Protein AF-A0AAU9MMY8-F1 (afdb_monomer_lite)

Structure (mmCIF, N/CA/C/O backbone):
data_AF-A0AAU9MMY8-F1
#
_entry.id   AF-A0AAU9MMY8-F1
#
loop_
_atom_site.group_PDB
_atom_site.id
_atom_site.type_symbol
_atom_site.label_atom_id
_atom_site.label_alt_id
_atom_site.label_comp_id
_atom_site.label_asym_id
_atom_site.label_entity_id
_atom_site.label_seq_id
_atom_site.pdbx_PDB_ins_code
_atom_site.Cartn_x
_atom_site.Cartn_y
_atom_site.Cartn_z
_atom_site.occupancy
_atom_site.B_iso_or_equiv
_atom_site.auth_seq_id
_atom_site.auth_comp_id
_atom_site.auth_asym_id
_atom_site.auth_atom_id
_atom_site.pdbx_PDB_model_num
ATOM 1 N N . MET A 1 1 ? -18.491 -15.511 1.803 1.00 40.28 1 MET A N 1
ATOM 2 C CA . MET A 1 1 ? -17.549 -16.227 0.909 1.00 40.28 1 MET A CA 1
ATOM 3 C C . MET A 1 1 ? -16.125 -15.840 1.290 1.00 40.28 1 MET A C 1
ATOM 5 O O . MET A 1 1 ? -15.874 -14.655 1.456 1.00 40.28 1 MET A O 1
ATOM 9 N N . LYS A 1 2 ? -15.199 -16.791 1.487 1.00 45.03 2 LYS A N 1
ATOM 10 C CA . LYS A 1 2 ? -13.774 -16.452 1.657 1.00 45.03 2 LYS A CA 1
ATOM 11 C C . LYS A 1 2 ? -13.242 -16.010 0.292 1.00 45.03 2 LYS A C 1
ATOM 13 O O . LYS A 1 2 ? -13.247 -16.814 -0.635 1.00 45.03 2 LYS A O 1
ATOM 18 N N . ALA A 1 3 ? -12.822 -14.752 0.159 1.00 51.84 3 ALA A N 1
ATOM 19 C CA . ALA A 1 3 ? -12.081 -14.312 -1.018 1.00 51.84 3 ALA A CA 1
ATOM 20 C C . ALA A 1 3 ? -10.864 -15.229 -1.186 1.00 51.84 3 ALA A C 1
ATOM 22 O O . ALA A 1 3 ? -10.091 -15.393 -0.241 1.00 51.84 3 ALA A O 1
ATOM 23 N N . ASN A 1 4 ? -10.718 -15.870 -2.345 1.00 52.66 4 ASN A N 1
ATOM 24 C CA . ASN A 1 4 ? -9.571 -16.726 -2.619 1.00 52.66 4 ASN A CA 1
ATOM 25 C C . ASN A 1 4 ? -8.340 -15.842 -2.874 1.00 52.66 4 ASN A C 1
ATOM 27 O O . ASN A 1 4 ? -8.002 -15.522 -4.012 1.00 52.66 4 ASN A O 1
ATOM 31 N N . THR A 1 5 ? -7.702 -15.403 -1.791 1.00 58.19 5 THR A N 1
ATOM 32 C CA . THR A 1 5 ? -6.526 -14.523 -1.784 1.00 58.19 5 THR A CA 1
ATOM 33 C C . THR A 1 5 ? -5.255 -15.200 -2.302 1.00 58.19 5 THR A C 1
ATOM 35 O O . THR A 1 5 ? -4.274 -14.516 -2.553 1.00 58.19 5 THR A O 1
ATOM 38 N N . ASN A 1 6 ? -5.269 -16.514 -2.555 1.0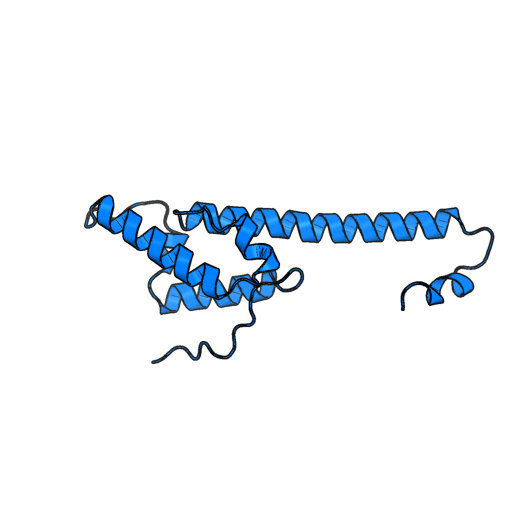0 58.59 6 ASN A N 1
ATOM 39 C CA . ASN A 1 6 ? -4.101 -17.284 -3.010 1.00 58.59 6 ASN A CA 1
ATOM 40 C C . ASN A 1 6 ? -3.665 -16.990 -4.464 1.00 58.59 6 ASN A C 1
ATOM 42 O O . ASN A 1 6 ? -2.755 -17.637 -4.971 1.00 58.59 6 ASN A O 1
ATOM 46 N N . ARG A 1 7 ? -4.323 -16.056 -5.168 1.00 66.38 7 ARG A N 1
ATOM 47 C CA . ARG A 1 7 ? -4.072 -15.737 -6.590 1.00 66.38 7 ARG A CA 1
ATOM 48 C C . ARG A 1 7 ? -3.499 -14.345 -6.850 1.00 66.38 7 ARG A C 1
ATOM 50 O O . ARG A 1 7 ? -3.275 -13.990 -8.015 1.00 66.38 7 ARG A O 1
ATOM 57 N N . ILE A 1 8 ? -3.319 -13.525 -5.818 1.00 78.69 8 ILE A N 1
ATOM 58 C CA . ILE A 1 8 ? -2.697 -12.219 -6.008 1.00 78.69 8 ILE A CA 1
ATOM 59 C C . ILE A 1 8 ? -1.179 -12.368 -5.874 1.00 78.69 8 ILE A C 1
ATOM 61 O O . ILE A 1 8 ? -0.671 -12.969 -4.933 1.00 78.69 8 ILE A O 1
ATOM 65 N N . VAL A 1 9 ? -0.474 -11.881 -6.890 1.00 85.75 9 VAL A N 1
ATOM 66 C CA . VAL A 1 9 ? 0.988 -11.814 -6.910 1.00 85.75 9 VAL A CA 1
ATOM 67 C C . VAL A 1 9 ? 1.378 -10.550 -6.162 1.00 85.75 9 VAL A C 1
ATOM 69 O O . VAL A 1 9 ? 0.690 -9.540 -6.308 1.00 85.75 9 VAL A O 1
ATOM 72 N N . ASN A 1 10 ? 2.457 -10.590 -5.388 1.00 91.56 10 ASN A N 1
ATOM 73 C CA . ASN A 1 10 ? 2.972 -9.395 -4.733 1.00 91.56 10 ASN A CA 1
ATOM 74 C C . ASN A 1 10 ? 3.335 -8.308 -5.751 1.00 91.56 10 ASN A C 1
ATOM 76 O O . ASN A 1 10 ? 3.705 -8.583 -6.897 1.00 91.56 10 ASN A O 1
ATOM 80 N N . LEU A 1 11 ? 3.197 -7.057 -5.326 1.00 90.62 11 LEU A N 1
ATOM 81 C CA . LEU A 1 11 ? 3.577 -5.898 -6.109 1.00 90.62 11 LEU A CA 1
ATOM 82 C C . LEU A 1 11 ? 5.089 -5.883 -6.301 1.00 90.62 11 LEU A C 1
ATOM 84 O O . LEU A 1 11 ? 5.832 -5.850 -5.323 1.00 90.62 11 LEU A O 1
ATOM 88 N N . ASN A 1 12 ? 5.496 -5.822 -7.563 1.00 86.00 12 ASN A N 1
ATOM 89 C CA . ASN A 1 12 ? 6.876 -5.716 -7.993 1.00 86.00 12 ASN A CA 1
ATOM 90 C C . ASN A 1 12 ? 7.030 -4.633 -9.069 1.00 86.00 12 ASN A C 1
ATOM 92 O O . ASN A 1 12 ? 6.056 -4.051 -9.550 1.00 86.00 12 ASN A O 1
ATOM 96 N N . GLY A 1 13 ? 8.274 -4.416 -9.504 1.00 81.44 13 GLY A N 1
ATOM 97 C CA . GLY A 1 13 ? 8.665 -3.373 -10.455 1.00 81.44 13 GLY A CA 1
ATOM 98 C C . GLY A 1 13 ? 7.904 -3.321 -11.789 1.00 81.44 13 GLY A C 1
ATOM 99 O O . GLY A 1 13 ? 7.940 -2.275 -12.437 1.00 81.44 13 GLY A O 1
ATOM 100 N N . SER A 1 14 ? 7.226 -4.394 -12.210 1.00 83.81 14 SER A N 1
ATOM 101 C CA . SER A 1 14 ? 6.602 -4.499 -13.537 1.00 83.81 14 SER A CA 1
ATOM 102 C C . SER A 1 14 ? 5.087 -4.715 -13.519 1.00 83.81 14 SER A C 1
ATOM 104 O O . SER A 1 14 ? 4.436 -4.465 -14.533 1.00 83.81 14 SER A O 1
ATOM 106 N N . ASN A 1 15 ? 4.493 -5.136 -12.398 1.00 88.94 15 ASN A N 1
ATOM 107 C CA . ASN A 1 15 ? 3.096 -5.587 -12.365 1.00 88.94 15 ASN A CA 1
ATOM 108 C C . ASN A 1 15 ? 2.096 -4.587 -11.749 1.00 88.94 15 ASN A C 1
ATOM 110 O O . ASN A 1 15 ? 0.931 -4.944 -11.556 1.00 88.94 15 ASN A O 1
ATOM 114 N N . TYR A 1 16 ? 2.504 -3.337 -11.491 1.00 90.06 16 TYR A N 1
ATOM 115 C CA . TYR A 1 16 ? 1.698 -2.350 -10.754 1.00 90.06 16 TYR A CA 1
ATOM 116 C C . TYR A 1 16 ? 0.266 -2.167 -11.268 1.00 90.06 16 TYR A C 1
ATOM 118 O O . TYR A 1 16 ? -0.655 -2.132 -10.461 1.00 90.06 16 TYR A O 1
ATOM 126 N N . GLN A 1 17 ? 0.042 -2.085 -12.585 1.00 87.88 17 GLN A N 1
ATOM 127 C CA . GLN A 1 17 ? -1.307 -1.856 -13.130 1.00 87.88 17 GLN A CA 1
ATOM 128 C C . GLN A 1 17 ? -2.265 -3.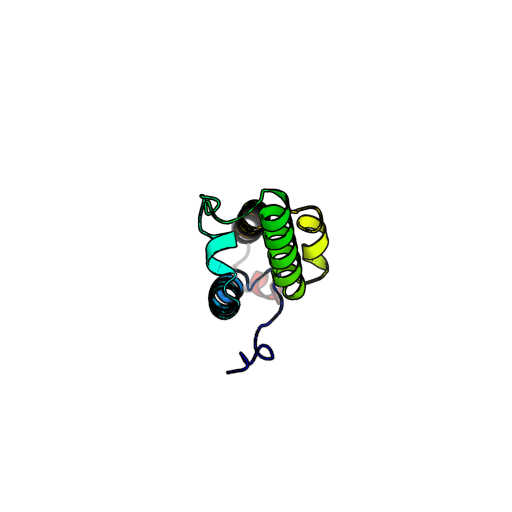016 -12.821 1.00 87.88 17 GLN A C 1
ATOM 130 O O . GLN A 1 17 ? -3.391 -2.798 -12.377 1.00 87.88 17 GLN A O 1
ATOM 135 N N . VAL A 1 18 ? -1.798 -4.256 -12.994 1.00 89.69 18 VAL A N 1
ATOM 136 C CA . VAL A 1 18 ? -2.588 -5.462 -12.702 1.00 89.69 18 VAL A CA 1
ATOM 137 C C . VAL A 1 18 ? -2.773 -5.629 -11.197 1.00 89.69 18 VAL A C 1
ATOM 139 O O . VAL A 1 18 ? -3.871 -5.939 -10.735 1.00 89.69 18 VAL A O 1
ATOM 142 N N . TRP A 1 19 ? -1.705 -5.409 -10.426 1.00 92.44 19 TRP A N 1
ATOM 143 C CA . TRP A 1 19 ? -1.754 -5.468 -8.970 1.00 92.44 19 TRP A CA 1
ATOM 144 C C . TRP A 1 19 ? -2.741 -4.448 -8.401 1.00 92.44 19 TRP A C 1
ATOM 146 O O . TRP A 1 19 ? -3.546 -4.799 -7.543 1.00 92.44 19 TRP A O 1
ATOM 156 N N . ARG A 1 20 ? -2.732 -3.213 -8.917 1.00 90.62 20 ARG A N 1
ATOM 157 C CA . ARG A 1 20 ? -3.607 -2.128 -8.467 1.00 90.62 20 ARG A CA 1
ATOM 158 C C . ARG A 1 20 ? -5.080 -2.510 -8.598 1.00 90.62 20 ARG A C 1
ATOM 160 O O . ARG A 1 20 ? -5.804 -2.363 -7.621 1.00 90.62 20 ARG A O 1
ATOM 167 N N . GLY A 1 21 ? -5.498 -3.029 -9.755 1.00 89.75 21 GLY A N 1
ATOM 168 C CA . GLY A 1 21 ? -6.883 -3.471 -9.960 1.00 89.75 21 GLY A CA 1
ATOM 169 C C . GLY A 1 21 ? -7.286 -4.581 -8.986 1.00 89.75 21 GLY A C 1
ATOM 170 O O . GLY A 1 21 ? -8.274 -4.456 -8.272 1.00 89.75 21 GLY A O 1
ATOM 171 N N . LYS A 1 22 ? -6.450 -5.620 -8.847 1.00 91.12 22 LYS A N 1
ATOM 172 C CA . LYS A 1 22 ? -6.711 -6.715 -7.893 1.00 91.12 22 LYS A CA 1
ATOM 173 C C . LYS A 1 22 ? -6.747 -6.242 -6.436 1.00 91.12 22 LYS A C 1
ATOM 175 O O . LYS A 1 22 ? -7.495 -6.787 -5.627 1.00 91.12 22 LYS A O 1
ATOM 180 N N . MET A 1 23 ? -5.915 -5.265 -6.079 1.00 91.56 23 MET A N 1
ATOM 181 C CA . MET A 1 23 ? -5.895 -4.694 -4.734 1.00 91.56 23 MET A CA 1
ATOM 182 C C . MET A 1 23 ? -7.169 -3.910 -4.441 1.00 91.56 23 MET A C 1
ATOM 184 O O . MET A 1 23 ? -7.703 -4.008 -3.341 1.00 91.56 23 MET A O 1
ATOM 188 N N . GLU A 1 24 ? -7.678 -3.172 -5.425 1.00 90.06 24 GLU A N 1
ATOM 189 C CA . GLU A 1 24 ? -8.947 -2.457 -5.326 1.00 90.06 24 GLU A CA 1
ATOM 190 C C . GLU A 1 24 ? -10.111 -3.421 -5.057 1.00 90.06 24 GLU A C 1
ATOM 192 O O . GLU A 1 24 ? -10.835 -3.234 -4.077 1.00 90.06 24 GLU A O 1
ATOM 197 N N . ASP A 1 25 ? -10.194 -4.525 -5.807 1.00 90.06 25 ASP A N 1
ATOM 198 C CA . ASP A 1 25 ? -11.193 -5.580 -5.584 1.00 90.06 25 ASP A CA 1
ATOM 199 C C . ASP A 1 25 ? -11.108 -6.164 -4.162 1.00 90.06 25 ASP A C 1
ATOM 201 O O . ASP A 1 25 ? -12.116 -6.351 -3.478 1.00 90.06 25 ASP A O 1
ATOM 205 N N . LEU A 1 26 ? -9.893 -6.432 -3.668 1.00 89.94 26 LEU A N 1
ATOM 206 C CA . LEU A 1 26 ? -9.693 -6.959 -2.315 1.00 89.94 26 LEU A CA 1
ATOM 207 C C . LEU A 1 26 ? -10.093 -5.963 -1.226 1.00 89.94 26 LEU A C 1
ATOM 209 O O . LEU A 1 26 ? -10.625 -6.376 -0.195 1.00 89.94 26 LEU A O 1
ATOM 213 N N . LEU A 1 27 ? -9.824 -4.673 -1.427 1.00 90.31 27 LEU A N 1
ATOM 214 C CA . LEU A 1 27 ? -10.226 -3.629 -0.488 1.00 90.31 27 LEU A CA 1
ATOM 215 C C . LEU A 1 27 ? -11.750 -3.497 -0.430 1.00 90.31 27 LEU A C 1
ATOM 217 O O . LEU A 1 27 ? -12.283 -3.299 0.661 1.00 90.31 27 LEU A O 1
ATOM 221 N N . TYR A 1 28 ? -12.448 -3.672 -1.554 1.00 87.44 28 TYR A N 1
ATOM 222 C CA . TYR A 1 28 ? -13.909 -3.758 -1.583 1.00 87.44 28 TYR A CA 1
ATOM 223 C C . TYR A 1 28 ? -14.433 -4.958 -0.797 1.00 87.44 28 TYR A C 1
ATOM 225 O O . TYR A 1 28 ? -15.269 -4.791 0.081 1.00 87.44 28 TYR A O 1
ATOM 233 N N . VAL A 1 29 ? -13.895 -6.158 -1.036 1.00 87.88 29 VAL A N 1
ATOM 234 C CA . VAL A 1 29 ? -14.351 -7.380 -0.343 1.00 87.88 29 VAL A CA 1
ATOM 235 C C . VAL A 1 29 ? -14.073 -7.347 1.168 1.00 87.88 29 VAL A C 1
ATOM 237 O O . VAL A 1 29 ? -14.693 -8.081 1.936 1.00 87.88 29 VAL A O 1
ATOM 240 N N . LYS A 1 30 ? -13.118 -6.525 1.612 1.00 85.88 30 LYS A N 1
ATOM 241 C CA . LYS A 1 30 ? -12.777 -6.332 3.029 1.00 85.88 30 LYS A CA 1
ATOM 242 C C . LYS A 1 30 ? -13.506 -5.162 3.690 1.00 85.88 30 LYS A C 1
ATOM 244 O O . LYS A 1 30 ? -13.190 -4.871 4.841 1.00 85.88 30 LYS A O 1
ATOM 249 N N . ASP A 1 31 ? -14.400 -4.478 2.975 1.00 84.19 31 ASP A N 1
ATOM 250 C CA . ASP A 1 31 ? -15.048 -3.235 3.419 1.00 84.19 31 ASP A CA 1
ATOM 251 C C . ASP A 1 31 ? -14.041 -2.125 3.787 1.00 84.19 31 ASP A C 1
ATOM 253 O O . ASP A 1 31 ? -14.310 -1.206 4.559 1.00 84.19 31 ASP A O 1
ATOM 257 N N . TYR A 1 32 ? -12.836 -2.194 3.216 1.00 86.62 32 TYR A N 1
ATOM 258 C CA . TYR A 1 32 ? -11.768 -1.212 3.402 1.00 86.62 32 TYR A CA 1
ATOM 259 C C . TYR A 1 32 ? -11.800 -0.105 2.352 1.00 86.62 32 TYR A C 1
ATOM 261 O O . TYR A 1 32 ? -11.153 0.924 2.544 1.00 86.62 32 TYR A O 1
ATOM 269 N N . TYR A 1 33 ? -12.559 -0.291 1.269 1.00 78.38 33 TYR A N 1
ATOM 270 C CA . TYR A 1 33 ? -12.655 0.654 0.158 1.00 78.38 33 TYR A CA 1
ATOM 271 C C . TYR A 1 33 ? -12.985 2.080 0.623 1.00 78.38 33 TYR A C 1
ATOM 273 O O . TYR A 1 33 ? -12.257 3.017 0.294 1.00 78.38 33 TYR A O 1
ATOM 281 N N . MET A 1 34 ? -14.000 2.252 1.478 1.00 72.19 34 MET A N 1
ATOM 282 C CA . MET A 1 34 ? -14.364 3.582 1.989 1.00 72.19 34 MET A CA 1
ATOM 283 C C . MET A 1 34 ? -13.181 4.292 2.663 1.00 72.19 34 MET A C 1
ATOM 285 O O . MET A 1 34 ? -13.001 5.487 2.484 1.00 72.19 34 MET A O 1
ATOM 289 N N . HIS A 1 35 ? -12.307 3.567 3.359 1.00 66.88 35 HIS A N 1
ATOM 290 C CA . HIS A 1 35 ? -11.160 4.144 4.067 1.00 66.88 35 HIS A CA 1
ATOM 291 C C . HIS A 1 35 ? -9.956 4.466 3.168 1.00 66.88 35 HIS A C 1
ATOM 293 O O . HIS A 1 35 ? -8.994 5.090 3.619 1.00 66.88 35 HIS A O 1
ATOM 299 N N . VAL A 1 36 ? -9.966 4.028 1.909 1.00 62.97 36 VAL A N 1
ATOM 300 C CA . VAL A 1 36 ? -8.910 4.328 0.926 1.00 62.97 36 VAL A CA 1
ATOM 301 C C . VAL A 1 36 ? -9.343 5.427 -0.031 1.00 62.97 36 VAL A C 1
ATOM 303 O O . VAL A 1 36 ? -8.505 6.233 -0.442 1.00 62.97 36 VAL A O 1
ATOM 306 N N . PHE A 1 37 ? -10.634 5.460 -0.363 1.00 65.50 37 PHE A N 1
ATOM 307 C CA . PHE A 1 37 ? -11.167 6.272 -1.449 1.00 65.50 37 PHE A CA 1
ATOM 308 C C . PHE A 1 37 ? -12.088 7.407 -0.990 1.00 65.50 37 PHE A C 1
ATOM 310 O O . PHE A 1 37 ? -12.108 8.434 -1.667 1.00 65.50 37 PHE A O 1
ATOM 317 N N . ASN A 1 38 ? -12.773 7.300 0.158 1.00 67.19 38 ASN A N 1
ATOM 318 C CA . ASN A 1 38 ? -13.529 8.439 0.684 1.00 67.19 38 ASN A CA 1
ATOM 319 C C . ASN A 1 38 ? -12.597 9.418 1.399 1.00 67.19 38 ASN A C 1
ATOM 321 O O . ASN A 1 38 ? -11.690 9.043 2.145 1.00 67.19 38 ASN A O 1
ATOM 325 N N . THR A 1 39 ? -12.841 10.701 1.156 1.00 60.41 39 THR A N 1
ATOM 326 C CA . THR A 1 39 ? -12.129 11.816 1.784 1.00 60.41 39 THR A CA 1
ATOM 327 C C . THR A 1 39 ? -12.681 12.178 3.152 1.00 60.41 39 THR A C 1
ATOM 329 O O . THR A 1 39 ? -11.970 12.797 3.939 1.00 60.41 39 THR A O 1
ATOM 332 N N . GLU A 1 40 ? -13.922 11.793 3.434 1.00 65.81 40 GLU A N 1
ATOM 333 C CA . GLU A 1 40 ? -14.647 12.224 4.620 1.00 65.81 40 GLU A CA 1
ATOM 334 C C . GLU A 1 40 ? -14.733 11.099 5.645 1.00 65.81 40 GLU A C 1
ATOM 336 O O . GLU A 1 40 ? -15.114 9.960 5.352 1.00 65.81 40 GLU A O 1
ATOM 341 N N . LYS A 1 41 ? -14.333 11.446 6.866 1.00 70.81 41 LYS A N 1
ATOM 342 C CA . LYS A 1 41 ? -14.546 10.634 8.052 1.00 70.81 41 LYS A CA 1
ATOM 343 C C . LYS A 1 41 ? -16.047 10.614 8.335 1.00 70.81 41 LYS A C 1
ATOM 345 O O . LYS A 1 41 ? -16.678 11.664 8.373 1.00 70.81 41 LYS A O 1
ATOM 350 N N . THR A 1 42 ? -16.607 9.430 8.536 1.00 69.38 42 THR A N 1
ATOM 351 C CA . THR A 1 42 ? -18.024 9.282 8.868 1.00 69.38 42 THR A CA 1
ATOM 352 C C . THR A 1 42 ? -18.287 9.779 10.300 1.00 69.38 42 THR A C 1
ATOM 354 O O . THR A 1 42 ? -17.446 9.592 11.185 1.00 69.38 42 THR A O 1
ATOM 357 N N . GLU A 1 43 ? -19.418 10.457 10.525 1.00 71.94 43 GLU A N 1
ATOM 358 C CA . GLU A 1 43 ? -19.753 11.118 11.806 1.00 71.94 43 GLU A CA 1
ATOM 359 C C . GLU A 1 43 ? -19.841 10.144 12.996 1.00 71.94 43 GLU A C 1
ATOM 361 O O . GLU A 1 43 ? -19.666 10.539 14.145 1.00 71.94 43 GLU A O 1
ATOM 366 N N . ASP A 1 44 ? -20.055 8.858 12.720 1.00 78.69 44 ASP A N 1
ATOM 367 C CA . ASP A 1 44 ? -20.180 7.767 13.688 1.00 78.69 44 ASP A CA 1
ATOM 368 C C . ASP A 1 44 ? -18.847 7.304 14.302 1.00 78.69 44 ASP A C 1
ATOM 370 O O . ASP A 1 44 ? -18.861 6.515 15.246 1.00 78.69 44 ASP A O 1
ATOM 374 N N . LYS A 1 45 ? -17.692 7.755 13.791 1.00 80.44 45 LYS A N 1
ATOM 375 C CA . LYS A 1 45 ? -16.370 7.282 14.243 1.00 80.44 45 LYS A CA 1
ATOM 376 C C . LYS A 1 45 ? -15.598 8.339 15.018 1.00 80.44 45 LYS A C 1
ATOM 378 O O . LYS A 1 45 ? -15.545 9.512 14.655 1.00 80.44 45 LYS A O 1
ATOM 383 N N . THR A 1 46 ? -14.873 7.913 16.044 1.00 88.06 46 THR A N 1
ATOM 384 C CA . THR A 1 46 ? -13.870 8.758 16.709 1.00 88.06 46 THR A CA 1
ATOM 385 C C . THR A 1 46 ? -12.603 8.898 15.854 1.00 88.06 46 THR A C 1
ATOM 387 O O . THR A 1 46 ? -12.338 8.094 14.956 1.00 88.06 46 THR A O 1
ATOM 390 N N . ASP A 1 47 ? -11.774 9.913 16.121 1.00 86.19 47 ASP A N 1
ATOM 391 C CA . ASP A 1 47 ? -10.479 10.065 15.429 1.00 86.19 47 ASP A CA 1
ATOM 392 C C . ASP A 1 47 ? -9.540 8.882 15.698 1.00 86.19 47 ASP A C 1
ATOM 394 O O . ASP A 1 47 ? -8.770 8.466 14.831 1.00 86.19 47 ASP A O 1
ATOM 398 N N . ALA A 1 48 ? -9.616 8.302 16.897 1.00 88.75 48 ALA A N 1
ATOM 399 C CA . ALA A 1 48 ? -8.830 7.134 17.267 1.00 88.75 48 ALA A CA 1
ATOM 400 C C . ALA A 1 48 ? -9.217 5.905 16.428 1.00 88.75 48 ALA A C 1
ATOM 402 O O . ALA A 1 48 ? -8.343 5.249 15.856 1.00 88.75 48 ALA A O 1
ATOM 403 N N . GLU A 1 49 ? -10.513 5.619 16.295 1.00 88.62 49 GLU A N 1
ATOM 404 C CA . GLU A 1 49 ? -11.017 4.511 15.471 1.00 88.62 49 GLU A CA 1
ATOM 405 C C . GLU A 1 49 ? -10.694 4.711 13.992 1.00 88.62 49 GLU A C 1
ATOM 407 O O . GLU A 1 49 ? -10.257 3.774 13.320 1.00 88.62 49 GLU A O 1
ATOM 412 N N . TRP A 1 50 ? -10.825 5.945 13.504 1.00 85.94 50 TRP A N 1
ATOM 413 C CA . TRP A 1 50 ? -10.444 6.322 12.147 1.00 85.94 50 TRP A CA 1
ATOM 414 C C . TRP A 1 50 ? -8.958 6.045 11.868 1.00 85.94 50 TRP A C 1
ATOM 416 O O . TRP A 1 50 ? -8.605 5.372 10.895 1.00 85.94 50 TRP A O 1
ATOM 426 N N . ASN A 1 51 ? -8.074 6.460 12.777 1.00 88.31 51 ASN A N 1
ATOM 427 C CA . ASN A 1 51 ? -6.637 6.204 12.682 1.00 88.31 51 ASN A CA 1
ATOM 428 C C . ASN A 1 51 ? -6.294 4.707 12.751 1.00 88.31 51 ASN A C 1
ATOM 430 O O . ASN A 1 51 ? -5.404 4.231 12.039 1.00 88.31 51 ASN A O 1
ATOM 434 N N . ILE A 1 52 ? -6.997 3.939 13.588 1.00 90.25 52 ILE A N 1
ATOM 435 C CA . ILE A 1 52 ? -6.830 2.481 13.666 1.00 90.25 52 ILE A CA 1
ATOM 436 C C . ILE A 1 52 ? -7.228 1.826 12.340 1.00 90.25 52 ILE A C 1
ATOM 438 O O . ILE A 1 52 ? -6.506 0.948 11.859 1.00 90.25 52 ILE A O 1
ATOM 442 N N . LEU A 1 53 ? -8.335 2.255 11.731 1.00 88.94 53 LEU A N 1
ATOM 443 C CA . LEU A 1 53 ? -8.792 1.748 10.436 1.00 88.94 53 LEU A CA 1
ATOM 444 C C . LEU A 1 53 ? -7.765 2.031 9.341 1.00 88.94 53 LEU A C 1
ATOM 446 O O . LEU A 1 53 ? -7.347 1.100 8.653 1.00 88.94 53 LEU A O 1
ATOM 450 N N . HIS A 1 54 ? -7.252 3.258 9.246 1.00 90.31 54 HIS A N 1
ATOM 451 C CA . HIS A 1 54 ? -6.187 3.573 8.294 1.00 90.31 54 HIS A CA 1
ATOM 452 C C . HIS A 1 54 ? -4.941 2.705 8.478 1.00 90.31 54 HIS A C 1
ATOM 454 O O . HIS A 1 54 ? -4.422 2.158 7.504 1.00 90.31 54 HIS A O 1
ATOM 460 N N . ARG A 1 55 ? -4.496 2.491 9.722 1.00 92.94 55 ARG A N 1
ATOM 461 C CA . ARG A 1 55 ? -3.352 1.612 10.007 1.00 92.94 55 ARG A CA 1
ATOM 462 C C . ARG A 1 55 ? -3.623 0.159 9.617 1.00 92.94 55 ARG A C 1
ATOM 464 O O . ARG A 1 55 ? -2.718 -0.497 9.096 1.00 92.94 55 ARG A O 1
ATOM 471 N N . LYS A 1 56 ? -4.840 -0.352 9.848 1.00 92.62 56 LYS A N 1
ATOM 472 C CA . LYS A 1 56 ? -5.251 -1.704 9.426 1.00 92.62 56 LYS A CA 1
ATOM 473 C C . LYS A 1 56 ? -5.174 -1.849 7.910 1.00 92.62 56 LYS A C 1
ATOM 475 O O . LYS A 1 56 ? -4.571 -2.804 7.428 1.00 92.62 56 LYS A O 1
ATOM 480 N N . VAL A 1 57 ? -5.705 -0.876 7.175 1.00 91.81 57 VAL A N 1
ATOM 481 C CA . VAL A 1 57 ? -5.633 -0.860 5.713 1.00 91.81 57 VAL A CA 1
ATOM 482 C C . VAL A 1 57 ? -4.186 -0.801 5.225 1.00 91.81 57 VAL A C 1
ATOM 484 O O . VAL A 1 57 ? -3.805 -1.593 4.367 1.00 91.81 57 VAL A O 1
ATOM 487 N N . CYS A 1 58 ? -3.352 0.075 5.795 1.00 93.44 58 CYS A N 1
ATOM 488 C CA . CYS A 1 58 ? -1.943 0.160 5.410 1.00 93.44 58 CYS A CA 1
ATOM 489 C C . CYS A 1 58 ? -1.217 -1.178 5.597 1.00 93.44 58 CYS A C 1
ATOM 491 O O . CYS A 1 58 ? -0.456 -1.595 4.727 1.00 93.44 58 CYS A O 1
ATOM 493 N N . ARG A 1 59 ? -1.461 -1.872 6.715 1.00 94.12 59 ARG A N 1
ATOM 494 C CA . ARG A 1 59 ? -0.894 -3.208 6.964 1.00 94.12 59 ARG A CA 1
ATOM 495 C C . ARG A 1 59 ? -1.393 -4.235 5.953 1.00 94.12 59 ARG A C 1
ATOM 497 O O . ARG A 1 59 ? -0.591 -5.014 5.454 1.00 94.12 59 ARG A O 1
ATOM 504 N N . TYR A 1 60 ? -2.683 -4.202 5.629 1.00 93.31 60 TYR A N 1
ATOM 505 C CA . TYR A 1 60 ? -3.272 -5.108 4.650 1.00 93.31 60 TYR A CA 1
ATOM 506 C C . TYR A 1 60 ? -2.661 -4.929 3.256 1.00 93.31 60 TYR A C 1
ATOM 508 O O . TYR A 1 60 ? -2.283 -5.909 2.629 1.00 93.31 60 TYR A O 1
ATOM 516 N N . ILE A 1 61 ? -2.496 -3.686 2.795 1.00 92.81 61 ILE A N 1
ATOM 517 C CA . ILE A 1 61 ? -1.867 -3.393 1.500 1.00 92.81 61 ILE A CA 1
ATOM 518 C C . ILE A 1 61 ? -0.411 -3.878 1.474 1.00 92.81 61 ILE A C 1
ATOM 520 O O . ILE A 1 61 ? -0.002 -4.524 0.513 1.00 92.81 61 ILE A O 1
ATOM 524 N N . ARG A 1 62 ? 0.364 -3.608 2.534 1.00 94.38 62 ARG A N 1
ATOM 525 C CA . ARG A 1 62 ? 1.785 -3.993 2.628 1.00 94.38 62 ARG A CA 1
ATOM 526 C C . ARG A 1 62 ? 2.035 -5.491 2.542 1.00 94.38 62 ARG A C 1
ATOM 528 O O . ARG A 1 62 ? 3.081 -5.877 2.045 1.00 94.38 62 ARG A O 1
ATOM 535 N N . GLN A 1 63 ? 1.093 -6.315 2.999 1.00 93.12 63 GLN A N 1
ATOM 536 C CA . GLN A 1 63 ? 1.201 -7.772 2.892 1.00 93.12 63 GLN A CA 1
ATOM 537 C C . GLN A 1 63 ? 1.351 -8.243 1.436 1.00 93.12 63 GLN A C 1
ATOM 539 O O . GLN A 1 63 ? 1.859 -9.331 1.192 1.00 93.12 63 GLN A O 1
ATOM 544 N N . TRP A 1 64 ? 0.917 -7.421 0.482 1.00 92.94 64 TRP A N 1
ATOM 545 C CA . TRP A 1 64 ? 0.938 -7.718 -0.943 1.00 92.94 64 TRP A CA 1
ATOM 546 C C . TRP A 1 64 ? 2.004 -6.928 -1.700 1.00 92.94 64 TRP A C 1
ATOM 548 O O . TRP A 1 64 ? 1.865 -6.753 -2.908 1.00 92.94 64 TRP A O 1
ATOM 558 N N . VAL A 1 65 ? 3.026 -6.406 -1.020 1.00 92.56 65 VAL A N 1
ATOM 559 C CA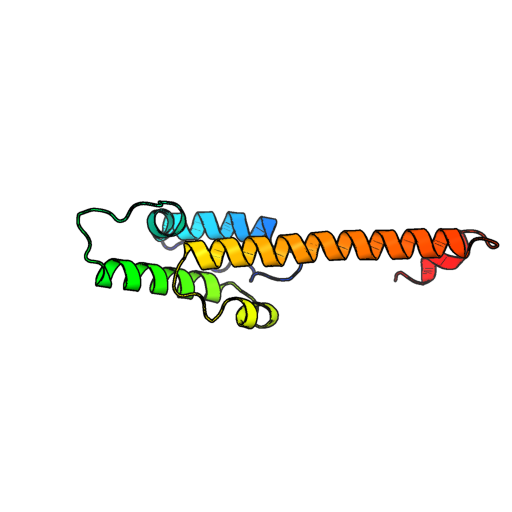 . VAL A 1 65 ? 4.135 -5.656 -1.627 1.00 92.56 65 VAL A CA 1
ATOM 560 C C . VAL A 1 65 ? 5.438 -6.400 -1.382 1.00 92.56 65 VAL A C 1
ATOM 562 O O . VAL A 1 65 ? 5.679 -6.834 -0.260 1.00 92.56 65 VAL A O 1
ATOM 565 N N . ASP A 1 66 ? 6.271 -6.539 -2.415 1.00 91.19 66 ASP A N 1
ATOM 566 C CA . ASP A 1 66 ? 7.588 -7.157 -2.263 1.00 91.19 66 ASP A CA 1
ATOM 567 C C . ASP A 1 66 ? 8.497 -6.340 -1.335 1.00 91.19 66 ASP A C 1
ATOM 569 O O . ASP A 1 66 ? 8.472 -5.104 -1.324 1.00 91.19 66 ASP A O 1
ATOM 573 N N . ASP A 1 67 ? 9.370 -7.039 -0.610 1.00 89.12 67 ASP A N 1
ATOM 574 C CA . ASP A 1 67 ? 10.278 -6.453 0.384 1.00 89.12 67 ASP A CA 1
ATOM 575 C C . ASP A 1 67 ? 11.147 -5.321 -0.186 1.00 89.12 67 ASP A C 1
ATOM 577 O O . ASP A 1 67 ? 11.401 -4.322 0.491 1.00 89.12 67 ASP A O 1
ATOM 581 N N . ASN A 1 68 ? 11.533 -5.434 -1.463 1.00 87.12 68 ASN A N 1
ATOM 582 C CA . ASN A 1 68 ? 12.308 -4.419 -2.181 1.00 87.12 68 ASN A CA 1
ATOM 583 C C . ASN A 1 68 ? 11.620 -3.046 -2.194 1.00 87.12 68 ASN A C 1
ATOM 585 O O . ASN A 1 68 ? 12.292 -2.017 -2.152 1.00 87.12 68 ASN A O 1
ATOM 589 N N . ASP A 1 69 ? 10.288 -3.026 -2.239 1.00 86.12 69 ASP A N 1
ATOM 590 C CA . ASP A 1 69 ? 9.494 -1.800 -2.290 1.00 86.12 69 ASP A CA 1
ATOM 591 C C . ASP A 1 69 ? 8.871 -1.420 -0.947 1.00 86.12 69 ASP A C 1
ATOM 593 O O . ASP A 1 69 ? 8.470 -0.268 -0.749 1.00 86.12 69 ASP A O 1
ATOM 597 N N . LEU A 1 70 ? 8.844 -2.353 0.008 1.00 88.44 70 LEU A N 1
ATOM 598 C CA . LEU A 1 70 ? 8.260 -2.153 1.329 1.00 88.44 70 LEU A CA 1
ATOM 599 C C . LEU A 1 70 ? 8.923 -0.994 2.090 1.00 88.44 70 LEU A C 1
ATOM 601 O O . LEU A 1 70 ? 8.234 -0.197 2.736 1.00 88.44 70 LEU A O 1
ATOM 605 N N . ASN A 1 71 ? 10.244 -0.842 1.958 1.00 88.25 71 ASN A N 1
ATOM 606 C CA . ASN A 1 71 ? 11.015 0.221 2.613 1.00 88.25 71 ASN A CA 1
ATOM 607 C C . ASN A 1 71 ? 10.564 1.632 2.209 1.00 88.25 71 ASN A C 1
ATOM 609 O O . ASN A 1 71 ? 10.637 2.561 3.012 1.00 88.25 71 ASN A O 1
ATOM 613 N N . HIS A 1 72 ? 10.042 1.807 0.994 1.00 88.62 72 HIS A N 1
ATOM 614 C CA . HIS A 1 72 ? 9.577 3.111 0.519 1.00 88.62 72 HIS A CA 1
ATOM 615 C C . HIS A 1 72 ? 8.240 3.534 1.142 1.00 88.62 72 HIS A C 1
ATOM 617 O O . HIS A 1 72 ? 7.912 4.723 1.160 1.00 88.62 72 HIS A O 1
ATOM 623 N N . ILE A 1 73 ? 7.471 2.581 1.671 1.00 91.50 73 ILE A N 1
ATOM 624 C CA . ILE A 1 73 ? 6.083 2.776 2.105 1.00 91.50 73 ILE A CA 1
ATOM 625 C C . ILE A 1 73 ? 5.829 2.394 3.573 1.00 91.50 73 ILE A C 1
ATOM 627 O O . ILE A 1 73 ? 4.705 2.528 4.067 1.00 91.50 73 ILE A O 1
ATOM 631 N N . SER A 1 74 ? 6.842 1.905 4.290 1.00 91.06 74 SER A N 1
ATOM 632 C CA . SER A 1 74 ? 6.731 1.377 5.659 1.00 91.06 74 SER A CA 1
ATOM 633 C C . SER A 1 74 ? 6.280 2.421 6.689 1.00 91.06 74 SER A C 1
ATOM 635 O O . SER A 1 74 ? 5.522 2.089 7.600 1.00 91.06 74 SER A O 1
ATOM 637 N N . ALA A 1 75 ? 6.660 3.688 6.505 1.00 93.50 75 ALA A N 1
ATOM 638 C CA . ALA A 1 75 ? 6.308 4.788 7.406 1.00 93.50 75 ALA A CA 1
ATOM 639 C C . ALA A 1 75 ? 4.846 5.271 7.282 1.00 93.50 75 ALA A C 1
ATOM 641 O O . ALA A 1 75 ? 4.341 5.956 8.169 1.00 93.50 75 ALA A O 1
ATOM 642 N N . GLU A 1 76 ? 4.141 4.924 6.200 1.00 93.81 76 GLU A N 1
ATOM 643 C CA . GLU A 1 76 ? 2.827 5.507 5.900 1.00 93.81 76 GLU A CA 1
ATOM 644 C C . GLU A 1 76 ? 1.719 4.996 6.835 1.00 93.81 76 GLU A C 1
ATOM 646 O O . GLU A 1 76 ? 1.343 3.824 6.836 1.00 93.81 76 GLU A O 1
ATOM 651 N N . THR A 1 77 ? 1.127 5.868 7.639 1.00 93.00 77 THR A N 1
ATOM 652 C CA . THR A 1 77 ? 0.067 5.461 8.582 1.00 93.00 77 THR A CA 1
ATOM 653 C C . THR A 1 77 ? -1.341 5.679 8.040 1.00 93.00 77 THR A C 1
ATOM 655 O O . THR A 1 77 ? -2.293 5.157 8.619 1.00 93.00 77 THR A O 1
ATOM 658 N N . HIS A 1 78 ? -1.459 6.379 6.910 1.00 90.81 78 HIS A N 1
ATOM 659 C CA . HIS A 1 78 ? -2.721 6.756 6.288 1.00 90.81 78 HIS A CA 1
ATOM 660 C C . HIS A 1 78 ? -2.876 6.115 4.904 1.00 90.81 78 HIS A C 1
ATOM 662 O O . HIS A 1 78 ? -1.988 6.219 4.055 1.00 90.81 78 HIS A O 1
ATOM 668 N N . ALA A 1 79 ? -4.026 5.484 4.656 1.00 89.81 79 ALA A N 1
ATOM 669 C CA . ALA A 1 79 ? -4.247 4.677 3.452 1.00 89.81 79 ALA A CA 1
ATOM 670 C C . ALA A 1 79 ? -4.146 5.497 2.153 1.00 89.81 79 ALA A C 1
ATOM 672 O O . ALA A 1 79 ? -3.517 5.066 1.188 1.00 89.81 79 ALA A O 1
ATOM 673 N N . ARG A 1 80 ? -4.705 6.715 2.150 1.00 87.06 80 ARG A N 1
ATOM 674 C CA . ARG A 1 80 ? -4.609 7.648 1.016 1.00 87.06 80 ARG A CA 1
ATOM 675 C C . ARG A 1 80 ? -3.161 8.025 0.688 1.00 87.06 80 ARG A C 1
ATOM 677 O O . ARG A 1 80 ? -2.758 7.951 -0.470 1.00 87.06 80 ARG A O 1
ATOM 684 N N . THR A 1 81 ? -2.372 8.390 1.698 1.00 90.75 81 THR A N 1
ATOM 685 C CA . THR A 1 81 ? -0.957 8.746 1.516 1.00 90.75 81 THR A CA 1
ATOM 686 C C . THR A 1 81 ? -0.162 7.559 0.983 1.00 90.75 81 THR A C 1
ATOM 688 O O . THR A 1 81 ? 0.583 7.705 0.016 1.00 90.75 81 THR A O 1
ATOM 691 N N . LEU A 1 82 ? -0.404 6.364 1.531 1.00 93.31 82 LEU A N 1
ATOM 692 C CA . LEU A 1 82 ? 0.192 5.119 1.054 1.00 93.31 82 LEU A CA 1
ATOM 693 C C . LEU A 1 82 ? -0.114 4.856 -0.431 1.00 93.31 82 LEU A C 1
ATOM 695 O O . LEU A 1 82 ? 0.803 4.599 -1.212 1.00 93.31 82 LEU A O 1
ATOM 699 N N . ARG A 1 83 ? -1.387 4.957 -0.834 1.00 90.56 83 ARG A N 1
ATOM 700 C CA . ARG A 1 83 ? -1.822 4.780 -2.229 1.00 90.56 83 ARG A CA 1
ATOM 701 C C . ARG A 1 83 ? -1.130 5.771 -3.164 1.00 90.56 83 ARG A C 1
ATOM 703 O O . ARG A 1 83 ? -0.579 5.358 -4.181 1.00 90.56 83 ARG A O 1
ATOM 710 N N . ASN A 1 84 ? -1.122 7.054 -2.807 1.00 89.69 84 ASN A N 1
ATOM 711 C CA . ASN A 1 84 ? -0.495 8.101 -3.617 1.00 89.69 84 ASN A CA 1
ATOM 712 C C . ASN A 1 84 ? 1.013 7.870 -3.766 1.00 89.69 84 ASN A C 1
ATOM 714 O O . ASN A 1 84 ? 1.572 8.068 -4.842 1.00 89.69 84 ASN A O 1
ATOM 718 N N . LYS A 1 85 ? 1.677 7.414 -2.702 1.00 92.25 85 LYS A N 1
ATOM 719 C CA . LYS A 1 85 ? 3.110 7.115 -2.731 1.00 92.25 85 LYS A CA 1
ATOM 720 C C . LYS A 1 85 ? 3.432 5.931 -3.636 1.00 92.25 85 LYS A C 1
ATOM 722 O O . LYS A 1 85 ? 4.399 5.996 -4.389 1.00 92.25 85 LYS A O 1
ATOM 727 N N . LEU A 1 86 ? 2.605 4.884 -3.609 1.00 91.69 86 LEU A N 1
ATOM 728 C CA . LEU A 1 86 ? 2.704 3.766 -4.548 1.00 91.69 86 LEU A CA 1
ATOM 729 C C . LEU A 1 86 ? 2.515 4.238 -5.996 1.00 91.69 86 LEU A C 1
ATOM 731 O O . LEU A 1 86 ? 3.321 3.905 -6.858 1.00 91.69 86 LEU A O 1
ATOM 735 N N . GLU A 1 87 ? 1.502 5.061 -6.257 1.00 89.50 87 GLU A N 1
ATOM 736 C CA . GLU A 1 87 ? 1.247 5.623 -7.588 1.00 89.50 87 GLU A CA 1
ATOM 737 C C . GLU A 1 87 ? 2.443 6.439 -8.105 1.00 89.50 87 GLU A C 1
ATOM 739 O O . GLU A 1 87 ? 2.909 6.214 -9.222 1.00 89.50 87 GLU A O 1
ATOM 744 N N . GLN A 1 88 ? 3.021 7.303 -7.268 1.00 90.00 88 GLN A N 1
ATOM 745 C CA . GLN A 1 88 ? 4.213 8.086 -7.612 1.00 90.00 88 GLN A CA 1
ATOM 746 C C . GLN A 1 88 ? 5.456 7.215 -7.835 1.00 90.00 88 GLN A C 1
ATOM 748 O O . GLN A 1 88 ? 6.183 7.417 -8.811 1.00 90.00 88 GLN A O 1
ATOM 753 N N . LEU A 1 89 ? 5.705 6.238 -6.953 1.00 89.69 89 LEU A N 1
ATOM 754 C CA . LEU A 1 89 ? 6.845 5.322 -7.052 1.00 89.69 89 LEU A CA 1
ATOM 755 C C . LEU A 1 89 ? 6.833 4.591 -8.398 1.00 89.69 89 LEU A C 1
ATOM 757 O O . LEU A 1 89 ? 7.853 4.514 -9.085 1.00 89.69 89 LEU A O 1
ATOM 761 N N . TYR A 1 90 ? 5.663 4.103 -8.800 1.00 87.31 90 TYR A N 1
ATOM 762 C CA . TYR A 1 90 ? 5.510 3.308 -10.009 1.00 87.31 90 TYR A CA 1
ATOM 763 C C . TYR A 1 90 ? 5.370 4.139 -11.282 1.00 87.31 90 TYR A C 1
ATOM 765 O O . TYR A 1 90 ? 5.904 3.736 -12.316 1.00 87.31 90 TYR A O 1
ATOM 773 N N . ALA A 1 91 ? 4.780 5.335 -11.218 1.00 83.75 91 ALA A N 1
ATOM 774 C CA . ALA A 1 91 ? 4.856 6.301 -12.313 1.00 83.75 91 ALA A CA 1
ATOM 775 C C . ALA A 1 91 ? 6.319 6.658 -12.631 1.00 83.75 91 ALA A C 1
ATOM 777 O O . ALA A 1 91 ? 6.723 6.650 -13.796 1.00 83.75 91 ALA A O 1
ATOM 778 N N . ARG A 1 92 ? 7.143 6.877 -11.594 1.00 81.56 92 ARG A N 1
ATOM 779 C CA . ARG A 1 92 ? 8.580 7.141 -11.743 1.00 81.56 92 ARG A CA 1
ATOM 780 C C . ARG A 1 92 ? 9.332 5.945 -12.326 1.00 81.56 92 ARG A C 1
ATOM 782 O O . ARG A 1 92 ? 10.115 6.138 -13.251 1.00 81.56 92 ARG A O 1
ATOM 789 N N . LYS A 1 93 ? 9.099 4.723 -11.830 1.00 79.81 93 LYS A N 1
ATOM 790 C CA . LYS A 1 93 ? 9.734 3.503 -12.372 1.00 79.81 93 LYS A CA 1
ATOM 791 C C . LYS A 1 93 ? 9.401 3.302 -13.854 1.00 79.81 93 LYS A C 1
ATOM 793 O O . LYS A 1 93 ? 10.307 3.111 -14.659 1.00 79.81 93 LYS A O 1
ATOM 798 N N . ILE A 1 94 ? 8.127 3.419 -14.233 1.00 75.94 94 ILE A N 1
ATOM 799 C CA . ILE A 1 94 ? 7.691 3.265 -15.630 1.00 75.94 94 ILE A CA 1
ATOM 800 C C . ILE A 1 94 ? 8.300 4.359 -16.519 1.00 75.94 94 ILE A C 1
ATOM 802 O O . ILE A 1 94 ? 8.792 4.060 -17.608 1.00 75.94 94 ILE A O 1
ATOM 806 N N . GLY A 1 95 ? 8.300 5.615 -16.060 1.00 70.75 95 GLY A N 1
ATOM 807 C CA . GLY A 1 95 ? 8.916 6.732 -16.780 1.00 70.75 95 GLY A CA 1
ATOM 808 C C . GLY A 1 95 ? 10.424 6.550 -16.980 1.00 70.75 95 GLY A C 1
ATOM 809 O O . GLY A 1 95 ? 10.917 6.686 -18.100 1.00 70.75 95 GLY A O 1
ATOM 810 N N . ASN A 1 96 ? 11.145 6.163 -15.925 1.00 68.44 96 ASN A N 1
ATOM 811 C CA . ASN A 1 96 ? 12.585 5.906 -15.975 1.00 68.44 96 ASN A CA 1
ATOM 812 C C . ASN A 1 96 ? 12.933 4.747 -16.914 1.00 68.44 96 ASN A C 1
ATOM 814 O O . ASN A 1 96 ? 13.881 4.868 -17.685 1.00 68.44 96 ASN A O 1
ATOM 818 N N . ASN A 1 97 ? 12.152 3.662 -16.898 1.00 72.12 97 ASN A N 1
ATOM 819 C CA . ASN A 1 97 ? 12.364 2.522 -17.792 1.00 72.12 97 ASN A CA 1
ATOM 820 C C . ASN A 1 97 ? 12.211 2.936 -19.262 1.00 72.12 97 ASN A C 1
ATOM 822 O O . ASN A 1 97 ? 13.069 2.622 -20.082 1.00 72.12 97 ASN A O 1
ATOM 826 N N . LYS A 1 98 ? 11.167 3.708 -19.600 1.00 73.81 98 LYS A N 1
ATOM 827 C CA . LYS A 1 98 ? 10.986 4.240 -20.963 1.00 73.81 98 LYS A CA 1
ATOM 828 C C . LYS A 1 98 ? 12.140 5.151 -21.379 1.00 73.81 98 LYS A C 1
ATOM 830 O O . LYS A 1 98 ? 12.648 5.033 -22.489 1.00 73.81 98 LYS A O 1
ATOM 835 N N . PHE A 1 99 ? 12.569 6.043 -20.491 1.00 71.81 99 PHE A N 1
ATOM 836 C CA . PHE A 1 99 ? 13.669 6.963 -20.766 1.00 71.81 99 PHE A CA 1
ATOM 837 C C . PHE A 1 99 ? 15.009 6.240 -20.956 1.00 71.81 99 PHE A C 1
ATOM 839 O O . PHE A 1 99 ? 15.773 6.589 -21.854 1.00 71.81 99 PHE A O 1
ATOM 846 N N . PHE A 1 100 ? 15.281 5.213 -20.149 1.00 72.75 100 PHE A N 1
ATOM 847 C CA . PHE A 1 100 ? 16.459 4.361 -20.291 1.00 72.75 100 PHE A CA 1
ATOM 848 C C . PHE A 1 100 ? 16.489 3.659 -21.656 1.00 72.75 100 PHE A C 1
ATOM 850 O O . PHE A 1 100 ? 17.504 3.724 -22.347 1.00 72.75 100 PHE A O 1
ATOM 857 N N . LEU A 1 101 ? 15.358 3.092 -22.093 1.00 75.94 101 LEU A N 1
ATOM 858 C CA . LEU A 1 101 ? 15.231 2.474 -23.418 1.00 75.94 101 LEU A CA 1
ATOM 859 C C . LEU A 1 101 ? 15.439 3.486 -24.556 1.00 75.94 101 LEU A C 1
ATOM 861 O O . LEU A 1 101 ? 16.152 3.196 -25.512 1.00 75.94 101 LEU A O 1
ATOM 865 N N . ILE A 1 102 ? 14.882 4.699 -24.443 1.00 77.25 102 ILE A N 1
ATOM 866 C CA . ILE A 1 102 ? 15.104 5.771 -25.430 1.00 77.25 102 ILE A CA 1
ATOM 867 C C . ILE A 1 102 ? 16.588 6.152 -25.500 1.00 77.25 102 ILE A C 1
ATOM 869 O O . ILE A 1 102 ? 17.128 6.286 -26.595 1.00 77.25 102 ILE A O 1
ATOM 873 N N . LYS A 1 103 ? 17.267 6.294 -24.355 1.00 76.94 103 LYS A N 1
ATOM 874 C CA . LYS A 1 103 ? 18.710 6.575 -24.316 1.00 76.94 103 LYS A CA 1
ATOM 875 C C . LYS A 1 103 ? 19.533 5.485 -25.001 1.00 76.94 103 LYS A C 1
ATOM 877 O O . LYS A 1 103 ? 20.432 5.827 -25.762 1.00 76.94 103 LYS A O 1
ATOM 882 N N . GLN A 1 104 ? 19.221 4.208 -24.771 1.00 78.56 104 GLN A N 1
ATOM 883 C CA . GLN A 1 104 ? 19.897 3.102 -25.457 1.00 78.56 104 GLN A CA 1
ATOM 884 C C . GLN A 1 104 ? 19.646 3.136 -26.969 1.00 78.56 104 GLN A C 1
ATOM 886 O O . GLN A 1 104 ? 20.597 3.051 -27.736 1.00 78.56 104 GLN A O 1
ATOM 891 N N . LEU A 1 105 ? 18.402 3.357 -27.407 1.00 79.31 105 LEU A N 1
ATOM 892 C CA . LEU A 1 105 ? 18.066 3.490 -28.831 1.00 79.31 105 LEU A CA 1
ATOM 893 C C . LEU A 1 105 ? 18.797 4.658 -29.507 1.00 79.31 105 LEU A C 1
ATOM 895 O O . LEU A 1 105 ? 19.247 4.525 -30.642 1.00 79.31 105 LEU A O 1
ATOM 899 N N . ILE A 1 106 ? 18.922 5.803 -28.829 1.00 73.75 106 ILE A N 1
ATOM 900 C CA . ILE A 1 106 ? 19.695 6.948 -29.333 1.00 73.75 106 ILE A CA 1
ATOM 901 C C . ILE A 1 106 ? 21.188 6.601 -29.390 1.00 73.75 106 ILE A C 1
ATOM 903 O O . ILE A 1 106 ? 21.838 6.922 -30.378 1.00 73.75 106 ILE A O 1
ATOM 907 N N . GLY A 1 107 ? 21.718 5.925 -28.366 1.00 74.81 107 GLY A N 1
ATOM 908 C CA . GLY A 1 107 ? 23.109 5.469 -28.332 1.00 74.81 107 GLY A CA 1
ATOM 909 C C . GLY A 1 107 ? 23.455 4.504 -29.469 1.00 74.81 107 GLY A C 1
ATOM 910 O O . GLY A 1 107 ? 24.512 4.651 -30.073 1.00 74.81 107 GLY A O 1
ATOM 911 N N . LEU A 1 108 ? 22.545 3.589 -29.822 1.00 72.69 108 LEU A N 1
ATOM 912 C CA . LEU A 1 108 ? 22.702 2.710 -30.988 1.00 72.69 108 LEU A CA 1
ATOM 913 C C . LEU A 1 108 ? 22.783 3.519 -32.287 1.00 72.69 108 LEU A C 1
ATOM 915 O O . LEU A 1 108 ? 23.750 3.392 -33.026 1.00 72.69 108 LEU A O 1
ATOM 919 N N . LYS A 1 109 ? 21.836 4.441 -32.505 1.00 64.25 109 LYS A N 1
ATOM 920 C CA . LYS A 1 109 ? 21.828 5.310 -33.696 1.00 64.25 109 LYS A CA 1
ATOM 921 C C . LYS A 1 109 ? 23.065 6.203 -33.812 1.00 64.25 109 LYS A C 1
ATOM 923 O O . LYS A 1 109 ? 23.407 6.628 -34.907 1.00 64.25 109 LYS A O 1
ATOM 928 N N . TYR A 1 110 ? 23.699 6.543 -32.691 1.00 56.06 110 TYR A N 1
ATOM 929 C CA . TYR A 1 110 ? 24.893 7.388 -32.666 1.00 56.06 110 TYR A CA 1
ATOM 930 C C . TYR A 1 110 ? 26.192 6.593 -32.898 1.00 56.06 110 TYR A C 1
ATOM 932 O O . TYR A 1 110 ? 27.205 7.176 -33.276 1.00 56.06 110 TYR A O 1
ATOM 940 N N . HIS A 1 111 ? 26.168 5.269 -32.706 1.00 56.19 111 HIS A N 1
ATOM 941 C CA . HIS A 1 111 ? 27.277 4.367 -33.034 1.00 56.19 111 HIS A CA 1
ATOM 942 C C . HIS A 1 111 ? 27.169 3.725 -34.434 1.00 56.19 111 HIS A C 1
ATOM 944 O O . HIS A 1 111 ? 28.121 3.073 -34.866 1.00 56.19 111 HIS A O 1
ATOM 950 N N . ASP A 1 112 ? 26.082 3.974 -35.173 1.00 50.41 112 ASP A N 1
ATOM 951 C CA . ASP A 1 112 ? 25.835 3.476 -36.537 1.00 50.41 112 ASP A CA 1
ATOM 952 C C . ASP A 1 112 ? 26.724 4.165 -37.606 1.00 50.41 112 ASP A C 1
ATOM 954 O O . ASP A 1 112 ? 26.264 4.938 -38.447 1.00 50.41 112 ASP A O 1
ATOM 958 N N . VAL A 1 113 ? 28.021 3.839 -37.618 1.00 56.03 113 VAL A N 1
ATOM 959 C CA . VAL A 1 113 ? 28.778 3.690 -38.884 1.00 56.03 113 VAL A CA 1
ATOM 960 C C . V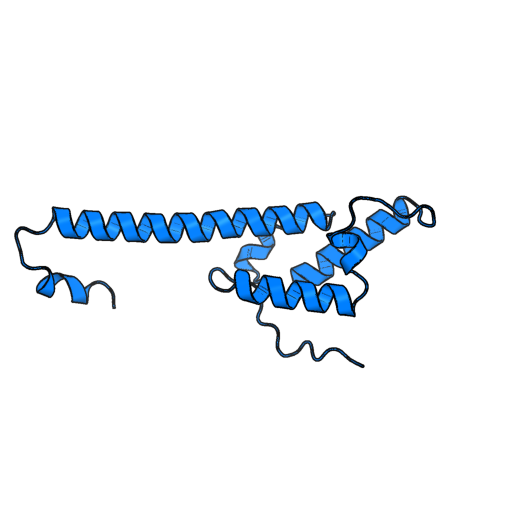AL A 1 113 ? 28.655 2.247 -39.407 1.00 56.03 113 VAL A C 1
ATOM 962 O O . VAL A 1 113 ? 28.873 2.000 -40.590 1.00 56.03 113 VAL A O 1
ATOM 965 N N . ASN A 1 114 ? 28.228 1.303 -38.558 1.00 57.16 114 ASN A N 1
ATOM 966 C CA . ASN A 1 114 ? 28.024 -0.105 -38.901 1.00 57.16 114 ASN A CA 1
ATOM 967 C C . ASN A 1 114 ? 26.536 -0.494 -38.816 1.00 57.16 114 ASN A C 1
ATOM 969 O O . ASN A 1 114 ? 25.800 0.097 -38.034 1.00 57.16 114 ASN A O 1
ATOM 973 N N . PRO A 1 115 ? 26.068 -1.458 -39.628 1.00 61.41 115 PRO A N 1
ATOM 974 C CA . PRO A 1 115 ? 24.654 -1.804 -39.726 1.00 61.41 115 PRO A CA 1
ATOM 975 C C . PRO A 1 115 ? 24.075 -2.397 -38.428 1.00 61.41 115 PRO A C 1
ATOM 977 O O . PRO A 1 115 ? 24.657 -3.280 -37.802 1.00 61.41 115 PRO A O 1
ATOM 980 N N . ILE A 1 116 ? 22.850 -1.968 -38.099 1.00 57.28 116 ILE A N 1
ATOM 981 C CA . ILE A 1 116 ? 22.030 -2.331 -36.920 1.00 5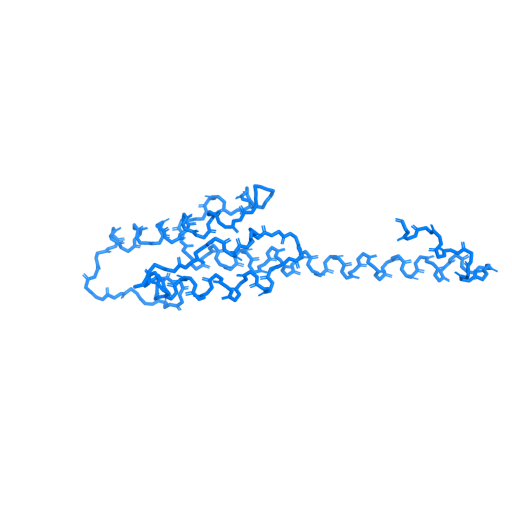7.28 116 ILE A CA 1
ATOM 982 C C . ILE A 1 116 ? 21.951 -3.851 -36.647 1.00 57.28 116 ILE A C 1
ATOM 984 O O . ILE A 1 116 ? 21.727 -4.262 -35.505 1.00 57.28 116 ILE A O 1
ATOM 988 N N . SER A 1 117 ? 22.150 -4.695 -37.666 1.00 58.59 117 SER A N 1
ATOM 989 C CA . SER A 1 117 ? 22.175 -6.158 -37.535 1.00 58.59 117 SER A CA 1
ATOM 990 C C . SER A 1 117 ? 23.243 -6.666 -36.564 1.00 58.59 117 SER A C 1
ATOM 992 O O . SER A 1 117 ? 23.005 -7.666 -35.890 1.00 58.59 117 SER A O 1
ATOM 994 N N . ASP A 1 118 ? 24.375 -5.968 -36.442 1.00 59.44 118 ASP A N 1
ATOM 995 C CA . ASP A 1 118 ? 25.506 -6.414 -35.617 1.00 59.44 118 ASP A CA 1
ATOM 996 C C . ASP A 1 118 ? 25.302 -6.113 -34.120 1.00 59.44 118 ASP A C 1
ATOM 998 O O . ASP A 1 118 ? 25.937 -6.723 -33.259 1.00 59.44 118 ASP A O 1
ATOM 1002 N N . HIS A 1 119 ? 24.375 -5.210 -33.781 1.00 57.81 119 HIS A N 1
ATOM 1003 C CA . HIS A 1 119 ? 24.159 -4.735 -32.409 1.00 57.81 119 HIS A CA 1
ATOM 1004 C C . HIS A 1 119 ? 23.021 -5.449 -31.655 1.00 57.81 119 HIS A C 1
ATOM 1006 O O . HIS A 1 119 ? 22.940 -5.349 -30.425 1.00 57.81 119 HIS A O 1
ATOM 1012 N N . LEU A 1 120 ? 22.173 -6.220 -32.347 1.00 59.47 120 LEU A N 1
ATOM 1013 C CA . LEU A 1 120 ? 21.013 -6.905 -31.752 1.00 59.47 120 LEU A CA 1
ATOM 1014 C C . LEU A 1 120 ? 21.384 -8.024 -30.759 1.00 59.47 120 LEU A C 1
ATOM 1016 O O . LEU A 1 120 ? 20.576 -8.354 -29.896 1.00 59.47 120 LEU A O 1
ATOM 1020 N N . ASN A 1 121 ? 22.619 -8.536 -30.798 1.00 57.28 121 ASN A N 1
ATOM 1021 C CA . ASN A 1 121 ? 23.114 -9.557 -29.863 1.00 57.28 121 ASN A CA 1
ATOM 1022 C C . ASN A 1 121 ? 23.431 -9.031 -28.450 1.00 57.28 121 ASN A C 1
ATOM 1024 O O . ASN A 1 121 ? 23.738 -9.823 -27.566 1.00 57.28 121 ASN A O 1
ATOM 1028 N N . SER A 1 122 ? 23.377 -7.717 -28.215 1.00 54.25 122 SER A N 1
ATOM 1029 C CA . SER A 1 122 ? 23.692 -7.120 -26.903 1.00 54.25 122 SER A CA 1
ATOM 1030 C C . SER A 1 122 ? 22.478 -6.947 -25.975 1.00 54.25 122 SER A C 1
ATOM 1032 O O . SER A 1 122 ? 22.631 -6.499 -24.841 1.00 54.25 122 SER A O 1
ATOM 1034 N N . PHE A 1 123 ? 21.279 -7.306 -26.451 1.00 53.62 123 PHE A N 1
ATOM 1035 C CA . PHE A 1 123 ? 20.000 -7.173 -25.736 1.00 53.62 123 PHE A CA 1
ATOM 1036 C C . PHE A 1 123 ? 19.414 -8.506 -25.236 1.00 53.62 123 PHE A C 1
ATOM 1038 O O . PHE A 1 123 ? 18.269 -8.528 -24.778 1.00 53.62 123 PHE A O 1
ATOM 1045 N N . GLN A 1 124 ? 20.174 -9.600 -25.342 1.00 43.00 124 GLN A N 1
ATOM 1046 C CA . GLN A 1 124 ? 19.813 -10.937 -24.861 1.00 43.00 124 GLN A CA 1
ATOM 1047 C C . GLN A 1 124 ? 20.488 -11.217 -23.516 1.00 43.00 124 GLN A C 1
ATOM 1049 O O . GLN A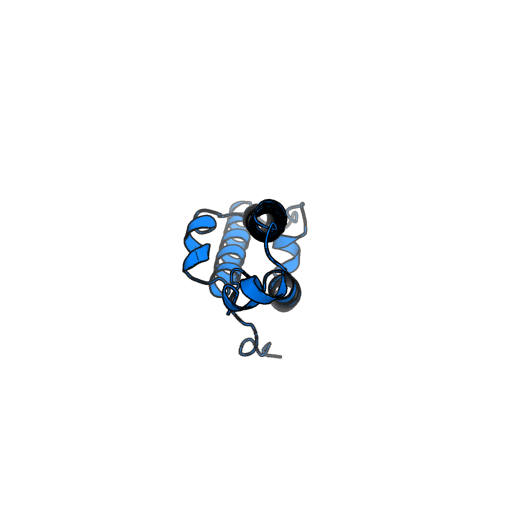 1 124 ? 19.810 -11.801 -22.641 1.00 43.00 124 GLN A O 1
#

pLDDT: mean 79.21, std 13.96, range [40.28, 94.38]

Radius of gyration: 20.51 Å; chains: 1; bounding box: 49×30×57 Å

Secondary structure (DSSP, 8-state):
----GGGPPPB-TTTHHHHHHHHHHHHHHTT-HHHHH--S--TTS-HHHHHHHHHHHHHHHHTTB-HHHHHHHTT--SHHHHHHHHHHHHHHHHHHHHHHHHHHHHHHHHHTTS-GGGTGGG--

InterPro domains:
  IPR061502 Copia/RE1/RE2-like, N-terminal domain [PF14223] (23-124)

Foldseek 3Di:
DPDPPVPAAADDLPCLVVNVVVLCVVCVVVVNNCQQPPPDDDPPDDPVVNLVSQQVLLVVNLVRHDPVCCVQQVPDSGNNVSVVSSVVVNVVSVVVVVVVVVVVVVVLVVPPPDDPVVVPVVVD

Organism: NCBI:txid75947

Sequence (124 aa):
MKANTNRIVNLNGSNYQVWRGKMEDLLYVKDYYMHVFNTEKTEDKTDAEWNILHRKVCRYIRQWVDDNDLNHISAETHARTLRNKLEQLYARKIGNNKFFLIKQLIGLKYHDVNPISDHLNSFQ